Protein AF-A0A940ER29-F1 (afdb_monomer_lite)

pLDDT: mean 91.79, std 4.91, range [58.56, 97.62]

Foldseek 3Di:
DLVVLLVLLVVLLVVLLVCLVVVVVVSNVVSVVVSVVSLVVSVVVVVVDPDVVSVVVVVVSVVVSVVSVVVSVVSNVVVVVVVVVVVVVVVVVVVVVVVVVVD

Sequence (103 aa):
MLIKKFQRIRDLTEQIAEFVEALNIEGCQQLIEQRLVLLQEVQLELESTSDNQVKEQFHNLLVWLQKHDDSPYHKACELKAEYQEKVVKQKKTSFAIKQYNAF

Radius of gyration: 20.87 Å; chains: 1; bounding box: 41×20×68 Å

Structure (mmCIF, N/CA/C/O backbone):
data_AF-A0A940ER29-F1
#
_entry.id   AF-A0A940ER29-F1
#
loop_
_atom_site.group_PDB
_atom_site.id
_atom_site.type_symbol
_atom_site.label_atom_id
_atom_site.label_alt_id
_atom_site.label_comp_id
_atom_site.label_asym_id
_atom_site.label_entity_id
_atom_site.label_seq_id
_atom_site.pdbx_PDB_ins_code
_atom_site.Cartn_x
_atom_site.Cartn_y
_atom_site.Cartn_z
_atom_site.occupancy
_atom_site.B_iso_or_equiv
_atom_site.auth_seq_id
_atom_site.auth_comp_id
_atom_site.auth_asym_id
_atom_site.auth_atom_id
_atom_site.pdbx_PDB_model_num
ATOM 1 N N . MET A 1 1 ? -18.525 -1.454 12.328 1.00 76.06 1 MET A N 1
ATOM 2 C CA . MET A 1 1 ? -17.753 -2.572 12.934 1.00 76.06 1 MET A CA 1
ATOM 3 C C . MET A 1 1 ? -16.275 -2.349 12.628 1.00 76.06 1 MET A C 1
ATOM 5 O O . MET A 1 1 ? -15.806 -2.798 11.587 1.00 76.06 1 MET A O 1
ATOM 9 N N . LEU A 1 2 ? -15.559 -1.650 13.516 1.00 89.62 2 LEU A N 1
ATOM 10 C CA . LEU A 1 2 ? -14.134 -1.308 13.357 1.00 89.62 2 LEU A CA 1
ATOM 11 C C . LEU A 1 2 ? -13.244 -2.539 13.127 1.00 89.62 2 LEU A C 1
ATOM 13 O O . LEU A 1 2 ? -12.409 -2.540 12.231 1.00 89.62 2 LEU A O 1
ATOM 17 N N . ILE A 1 3 ? -13.519 -3.641 13.830 1.00 89.06 3 ILE A N 1
ATOM 18 C CA . ILE A 1 3 ? -12.776 -4.905 13.689 1.00 89.06 3 ILE A CA 1
ATOM 19 C C . ILE A 1 3 ? -12.780 -5.438 12.249 1.00 89.06 3 ILE A C 1
ATOM 21 O O . ILE A 1 3 ? -11.755 -5.896 11.751 1.00 89.06 3 ILE A O 1
ATOM 25 N N . LYS A 1 4 ? -13.914 -5.337 11.543 1.00 93.56 4 LYS A N 1
ATOM 26 C CA . LYS A 1 4 ? -13.997 -5.754 10.134 1.00 93.56 4 LYS A CA 1
ATOM 27 C C . LYS A 1 4 ? -13.147 -4.860 9.232 1.00 93.56 4 LYS A C 1
ATOM 29 O O . LYS A 1 4 ? -12.528 -5.364 8.301 1.00 93.56 4 LYS A O 1
ATOM 34 N N . LYS A 1 5 ? -13.089 -3.554 9.522 1.00 94.94 5 LYS A N 1
ATOM 35 C CA . LYS A 1 5 ? -12.222 -2.616 8.798 1.00 94.94 5 LYS A CA 1
ATOM 36 C C . LYS A 1 5 ? -10.746 -2.942 9.037 1.00 94.94 5 LYS A C 1
ATOM 38 O O . LYS A 1 5 ? -9.981 -2.956 8.082 1.00 94.94 5 LYS A O 1
ATOM 43 N N . PHE A 1 6 ? -10.362 -3.298 10.265 1.00 96.19 6 PHE A N 1
ATOM 44 C CA . PHE A 1 6 ? -8.988 -3.709 10.580 1.00 96.19 6 PHE A CA 1
ATOM 45 C C . PHE A 1 6 ? -8.575 -4.955 9.801 1.00 96.19 6 PHE A C 1
ATOM 47 O O . PHE A 1 6 ? -7.494 -4.975 9.218 1.00 96.19 6 PHE A O 1
ATOM 54 N N . GLN A 1 7 ? -9.443 -5.970 9.749 1.00 96.06 7 GLN A N 1
ATOM 55 C CA . GLN A 1 7 ? -9.164 -7.169 8.962 1.00 96.06 7 GLN A CA 1
ATOM 56 C C . GLN A 1 7 ? -9.028 -6.830 7.477 1.00 96.06 7 GLN A C 1
ATOM 58 O O . GLN A 1 7 ? -8.045 -7.210 6.856 1.00 96.06 7 GLN A O 1
ATOM 63 N N . ARG A 1 8 ? -9.939 -6.018 6.929 1.00 97.56 8 ARG A N 1
ATOM 64 C CA . ARG A 1 8 ? -9.858 -5.604 5.525 1.00 97.56 8 ARG A CA 1
ATOM 65 C C . ARG A 1 8 ? -8.563 -4.848 5.203 1.00 97.56 8 ARG A C 1
ATOM 67 O O . ARG A 1 8 ? -8.010 -5.041 4.127 1.00 97.56 8 ARG A O 1
ATOM 74 N N . ILE A 1 9 ? -8.065 -4.013 6.116 1.00 97.62 9 ILE A N 1
ATOM 75 C CA . ILE A 1 9 ? -6.771 -3.324 5.966 1.00 97.62 9 ILE A CA 1
ATOM 76 C C . ILE A 1 9 ? -5.606 -4.327 5.888 1.00 97.62 9 ILE A C 1
ATOM 78 O O . ILE A 1 9 ? -4.677 -4.118 5.104 1.00 97.62 9 ILE A O 1
ATOM 82 N N . ARG A 1 10 ? -5.656 -5.423 6.659 1.00 97.12 10 ARG A N 1
ATOM 83 C CA . ARG A 1 10 ? -4.661 -6.504 6.570 1.00 97.12 10 ARG A CA 1
ATOM 84 C C . ARG A 1 10 ? -4.742 -7.214 5.228 1.00 97.12 10 ARG A C 1
ATOM 86 O O . ARG A 1 10 ? -3.731 -7.280 4.540 1.00 97.12 10 ARG A O 1
ATOM 93 N N . ASP A 1 11 ? -5.944 -7.612 4.817 1.00 97.25 11 ASP A N 1
ATOM 94 C CA . ASP A 1 11 ? -6.158 -8.303 3.541 1.00 97.25 11 ASP A CA 1
ATOM 95 C C . ASP A 1 11 ? -5.654 -7.463 2.353 1.00 97.25 11 ASP A C 1
ATOM 97 O O . ASP A 1 11 ? -5.043 -7.986 1.426 1.00 97.25 11 ASP A O 1
ATOM 101 N N . LEU A 1 12 ? -5.892 -6.143 2.380 1.00 97.12 12 LEU A N 1
ATOM 102 C CA . LEU A 1 12 ? -5.383 -5.218 1.363 1.00 97.12 12 LEU A CA 1
ATOM 103 C C . LEU A 1 12 ? -3.852 -5.168 1.357 1.00 97.12 12 LEU A C 1
ATOM 105 O O . LEU A 1 12 ? -3.252 -5.133 0.291 1.00 97.12 12 LEU A O 1
ATOM 109 N N . THR A 1 13 ? -3.219 -5.171 2.529 1.00 96.19 13 THR A N 1
ATOM 110 C CA . THR A 1 13 ? -1.751 -5.149 2.651 1.00 96.19 13 THR A CA 1
ATOM 111 C C . THR A 1 13 ? -1.113 -6.414 2.090 1.00 96.19 13 THR A C 1
ATOM 113 O O . THR A 1 13 ? -0.128 -6.326 1.363 1.00 96.19 13 THR A O 1
ATOM 116 N N . GLU A 1 14 ? -1.702 -7.576 2.365 1.00 95.56 14 GLU A N 1
ATOM 117 C CA . GLU A 1 14 ? -1.242 -8.850 1.805 1.00 95.56 14 GLU A CA 1
ATOM 118 C C . GLU A 1 14 ? -1.397 -8.871 0.275 1.00 95.56 14 GLU A C 1
ATOM 120 O O . GLU A 1 14 ? -0.446 -9.186 -0.436 1.00 95.56 14 GLU A O 1
ATOM 125 N N . GLN A 1 15 ? -2.539 -8.413 -0.250 1.00 95.56 15 GLN A N 1
ATOM 126 C CA . GLN A 1 15 ? -2.768 -8.312 -1.701 1.00 95.56 15 GLN A CA 1
ATOM 127 C C . GLN A 1 15 ? -1.816 -7.326 -2.392 1.00 95.56 15 GLN A C 1
ATOM 129 O O . GLN A 1 15 ? -1.369 -7.577 -3.510 1.00 95.56 15 GLN A O 1
ATOM 134 N N . ILE A 1 16 ? -1.475 -6.208 -1.742 1.00 94.81 16 ILE A N 1
ATOM 135 C CA . ILE A 1 16 ? -0.475 -5.265 -2.264 1.00 94.81 16 ILE A CA 1
ATOM 136 C C . ILE A 1 16 ? 0.880 -5.965 -2.404 1.00 94.81 16 ILE A C 1
ATOM 138 O O . ILE A 1 16 ? 1.531 -5.807 -3.435 1.00 94.81 16 ILE A O 1
ATOM 142 N N . ALA A 1 17 ? 1.296 -6.757 -1.411 1.00 92.56 17 ALA A N 1
ATOM 143 C CA . ALA A 1 17 ? 2.549 -7.504 -1.484 1.00 92.56 17 ALA A CA 1
ATOM 144 C C . ALA A 1 17 ? 2.555 -8.488 -2.669 1.00 92.56 17 ALA A C 1
ATOM 146 O O . ALA A 1 17 ? 3.511 -8.509 -3.444 1.00 92.56 17 ALA A O 1
ATOM 147 N N . GLU A 1 18 ? 1.463 -9.230 -2.874 1.00 93.75 18 GLU A N 1
ATOM 148 C CA . GLU A 1 18 ? 1.307 -10.128 -4.028 1.00 93.75 18 GLU A CA 1
ATOM 149 C C . GLU A 1 18 ? 1.387 -9.379 -5.366 1.00 93.75 18 GLU A C 1
ATOM 151 O O . GLU A 1 18 ? 2.012 -9.845 -6.320 1.00 93.75 18 GLU A O 1
ATOM 156 N N . PHE A 1 19 ? 0.781 -8.194 -5.453 1.00 93.50 19 PHE A N 1
ATOM 157 C CA . PHE A 1 19 ? 0.776 -7.407 -6.684 1.00 93.50 19 PHE A CA 1
ATOM 158 C C . PHE A 1 19 ? 2.140 -6.786 -6.990 1.00 93.50 19 PHE A C 1
ATOM 160 O O . PHE A 1 19 ? 2.497 -6.670 -8.165 1.00 93.50 19 PHE A O 1
ATOM 167 N N . VAL A 1 20 ? 2.923 -6.433 -5.964 1.00 91.00 20 VAL A N 1
ATOM 168 C CA . VAL A 1 20 ? 4.316 -5.999 -6.138 1.00 91.00 20 VAL A CA 1
ATOM 169 C C . VAL A 1 20 ? 5.151 -7.131 -6.738 1.00 91.00 20 VAL A C 1
ATOM 171 O O . VAL A 1 20 ? 5.873 -6.891 -7.707 1.00 91.00 20 VAL A O 1
ATOM 174 N N . GLU A 1 21 ? 5.008 -8.360 -6.237 1.00 89.38 21 GLU A N 1
ATOM 175 C CA . GLU A 1 21 ? 5.687 -9.538 -6.800 1.00 89.38 21 GLU A CA 1
ATOM 176 C C . GLU A 1 21 ? 5.249 -9.819 -8.247 1.00 89.38 21 GLU A C 1
ATOM 178 O O . GLU A 1 21 ? 6.069 -10.137 -9.108 1.00 89.38 21 GLU A O 1
ATOM 183 N N . ALA A 1 22 ? 3.963 -9.624 -8.551 1.00 91.88 22 ALA A N 1
ATOM 184 C CA . ALA A 1 22 ? 3.414 -9.780 -9.896 1.00 91.88 22 ALA A CA 1
ATOM 185 C C . ALA A 1 22 ? 3.703 -8.596 -10.846 1.00 91.88 22 ALA A C 1
ATOM 187 O O . ALA A 1 22 ? 3.256 -8.618 -11.994 1.00 91.88 22 ALA A O 1
ATOM 188 N N . LEU A 1 23 ? 4.420 -7.557 -10.395 1.00 87.88 23 LEU A N 1
ATOM 189 C CA . LEU A 1 23 ? 4.670 -6.310 -11.139 1.00 87.88 23 LEU A CA 1
ATOM 190 C C . LEU A 1 23 ? 3.392 -5.575 -11.585 1.00 87.88 23 LEU A C 1
ATOM 192 O O . LEU A 1 23 ? 3.416 -4.787 -12.535 1.00 87.88 23 LEU A O 1
ATOM 196 N N . ASN A 1 24 ? 2.273 -5.798 -10.896 1.00 91.44 24 ASN A N 1
ATOM 197 C CA . ASN A 1 24 ? 0.999 -5.154 -11.188 1.00 91.44 24 ASN A CA 1
ATOM 198 C C . ASN A 1 24 ? 0.922 -3.767 -10.527 1.00 91.44 24 ASN A C 1
ATOM 200 O O . ASN A 1 24 ? 0.240 -3.571 -9.522 1.00 91.44 24 ASN A O 1
ATOM 204 N N . ILE A 1 25 ? 1.635 -2.795 -11.102 1.00 86.88 25 ILE A N 1
ATOM 205 C CA . ILE A 1 25 ? 1.767 -1.441 -10.534 1.00 86.88 25 ILE A CA 1
ATOM 206 C C . ILE A 1 25 ? 0.412 -0.729 -10.421 1.00 86.88 25 ILE A C 1
ATOM 208 O O . ILE A 1 25 ? 0.140 -0.091 -9.405 1.00 86.88 25 ILE A O 1
ATOM 212 N N . GLU A 1 26 ? -0.443 -0.843 -11.440 1.00 90.00 26 GLU A N 1
ATOM 213 C CA . GLU A 1 26 ? -1.761 -0.199 -11.441 1.00 90.00 26 GLU A CA 1
ATOM 214 C C . GLU A 1 26 ? -2.654 -0.773 -10.336 1.00 90.00 26 GLU A C 1
ATOM 216 O O . GLU A 1 26 ? -3.252 -0.022 -9.563 1.00 90.00 26 GLU A O 1
ATOM 221 N N . GLY A 1 27 ? -2.671 -2.101 -10.192 1.00 91.88 27 GLY A N 1
ATOM 222 C CA . GLY A 1 27 ? -3.377 -2.754 -9.098 1.00 91.88 27 GLY A CA 1
ATOM 223 C C . GLY A 1 27 ? -2.832 -2.345 -7.726 1.00 91.88 27 GLY A C 1
ATOM 224 O O . GLY A 1 27 ? -3.617 -2.053 -6.825 1.00 91.88 27 GLY A O 1
ATOM 225 N N . CYS A 1 28 ? -1.504 -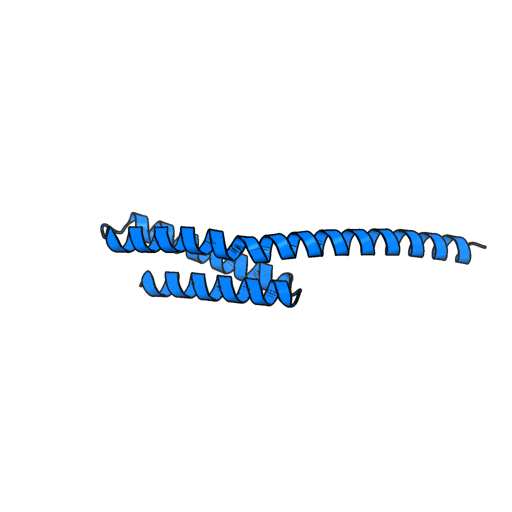2.265 -7.561 1.00 92.75 28 CYS A N 1
ATOM 226 C CA . CYS A 1 28 ? -0.894 -1.802 -6.312 1.00 92.75 28 CYS A CA 1
ATOM 227 C C . CYS A 1 28 ? -1.392 -0.407 -5.937 1.00 92.75 28 CYS A C 1
ATOM 229 O O . CYS A 1 28 ? -1.779 -0.181 -4.791 1.00 92.75 28 CYS A O 1
ATOM 231 N N . GLN A 1 29 ? -1.407 0.522 -6.896 1.00 92.25 29 GLN A N 1
ATOM 232 C CA . GLN A 1 29 ? -1.857 1.887 -6.651 1.00 92.25 29 GLN A CA 1
ATOM 233 C C . GLN A 1 29 ? -3.318 1.919 -6.185 1.00 92.25 29 GLN A C 1
ATOM 235 O O . GLN A 1 29 ? -3.616 2.528 -5.156 1.00 92.25 29 GLN A O 1
ATOM 240 N N . GLN A 1 30 ? -4.208 1.206 -6.880 1.00 95.75 30 GLN A N 1
ATOM 241 C CA . GLN A 1 30 ? -5.625 1.138 -6.513 1.00 95.75 30 GLN A CA 1
ATOM 242 C C . GLN A 1 30 ? -5.832 0.580 -5.097 1.00 95.75 30 GLN A C 1
ATOM 244 O O . GLN A 1 30 ? -6.637 1.112 -4.330 1.00 95.75 30 GLN A O 1
ATOM 249 N N . LEU A 1 31 ? -5.108 -0.480 -4.724 1.00 96.00 31 LEU A N 1
ATOM 250 C CA . LEU A 1 31 ? -5.233 -1.088 -3.398 1.00 96.00 31 LEU A CA 1
ATOM 251 C C . LEU A 1 31 ? -4.641 -0.207 -2.289 1.00 96.00 31 LEU A C 1
ATOM 253 O O . LEU A 1 31 ? -5.216 -0.136 -1.200 1.00 96.00 31 LEU A O 1
ATOM 257 N N . ILE A 1 32 ? -3.539 0.502 -2.556 1.00 94.50 32 ILE A N 1
ATOM 258 C CA . ILE A 1 32 ? -2.956 1.472 -1.616 1.00 94.50 32 ILE A CA 1
ATOM 259 C C . ILE A 1 32 ? -3.940 2.615 -1.353 1.00 94.50 32 ILE A C 1
ATOM 261 O O . ILE A 1 32 ? -4.177 2.955 -0.194 1.00 94.50 32 ILE A O 1
ATOM 265 N N . GLU A 1 33 ? -4.549 3.176 -2.399 1.00 96.25 33 GLU A N 1
ATOM 266 C CA . GLU A 1 33 ? -5.549 4.242 -2.270 1.00 96.25 33 GLU A CA 1
ATOM 267 C C . GLU A 1 33 ? -6.754 3.776 -1.440 1.00 96.25 33 GLU A C 1
ATOM 269 O O . GLU A 1 33 ? -7.146 4.449 -0.484 1.00 96.2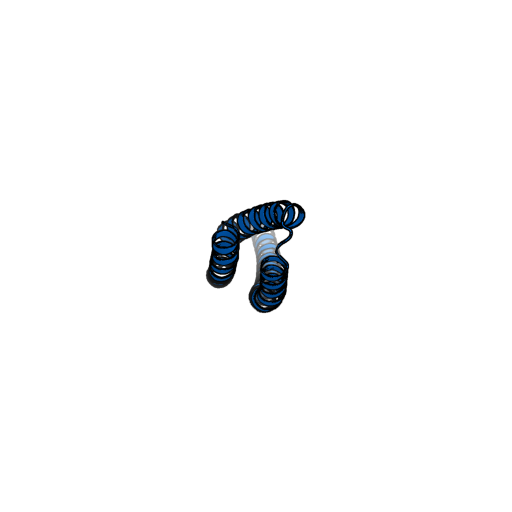5 33 GLU A O 1
ATOM 274 N N . GLN A 1 34 ? -7.280 2.578 -1.718 1.00 96.88 34 GLN A N 1
ATOM 275 C CA . GLN A 1 34 ? -8.358 1.980 -0.921 1.00 96.88 34 GLN A CA 1
ATOM 276 C C . GLN A 1 34 ? -7.965 1.802 0.551 1.00 96.88 34 GLN A C 1
ATOM 278 O O . GLN A 1 34 ? -8.753 2.109 1.449 1.00 96.88 34 GLN A O 1
ATOM 283 N N . ARG A 1 35 ? -6.742 1.325 0.818 1.00 96.94 35 ARG A N 1
ATOM 284 C CA . ARG A 1 35 ? -6.234 1.134 2.182 1.00 96.94 35 ARG A CA 1
ATOM 285 C C . ARG A 1 35 ? -6.110 2.464 2.928 1.00 96.94 35 ARG A C 1
ATOM 287 O O . ARG A 1 35 ? -6.461 2.522 4.104 1.00 96.94 35 ARG A O 1
ATOM 294 N N . LEU A 1 36 ? -5.646 3.522 2.259 1.00 95.94 36 LEU A N 1
ATOM 295 C CA . LEU A 1 36 ? -5.513 4.862 2.840 1.00 95.94 36 LEU A CA 1
ATOM 296 C C . LEU A 1 36 ? -6.869 5.465 3.211 1.00 95.94 36 LEU A C 1
ATOM 298 O O . LEU A 1 36 ? -7.019 5.964 4.325 1.00 95.94 36 LEU A O 1
ATOM 302 N N . VAL A 1 37 ? -7.862 5.363 2.323 1.00 96.69 37 VAL A N 1
ATOM 303 C CA . VAL A 1 37 ? -9.236 5.802 2.618 1.00 96.69 37 VAL A CA 1
ATOM 304 C C . VAL A 1 37 ? -9.777 5.057 3.838 1.00 96.69 37 VAL A C 1
ATOM 306 O O . VAL A 1 37 ? -10.277 5.673 4.777 1.00 96.69 37 VAL A O 1
ATOM 309 N N . LEU A 1 38 ? -9.602 3.734 3.885 1.00 96.38 38 LEU A N 1
ATOM 310 C CA . LEU A 1 38 ? -10.104 2.922 4.990 1.00 96.38 38 LEU A CA 1
ATOM 311 C C . LEU A 1 38 ? -9.414 3.241 6.328 1.00 96.38 38 LEU A C 1
ATOM 313 O O . LEU A 1 38 ? -10.065 3.226 7.373 1.00 96.38 38 LEU A O 1
ATOM 317 N N . LEU A 1 39 ? -8.116 3.562 6.309 1.00 96.06 39 LEU A N 1
ATOM 318 C CA . LEU A 1 39 ? -7.378 4.028 7.487 1.00 96.06 39 LEU A CA 1
ATOM 319 C C . LEU A 1 39 ? -7.897 5.380 7.994 1.00 96.06 39 LEU A C 1
ATOM 321 O O . LEU A 1 39 ? -8.057 5.545 9.202 1.00 96.06 39 LEU A O 1
ATOM 325 N N . GLN A 1 40 ? -8.198 6.318 7.093 1.00 95.06 40 GLN A N 1
ATOM 326 C CA . GLN A 1 40 ? -8.776 7.616 7.455 1.00 95.06 40 GLN A CA 1
ATOM 327 C C . GLN A 1 40 ? -10.166 7.460 8.079 1.00 95.06 40 GLN A C 1
ATOM 329 O O . GLN A 1 40 ? -10.444 8.045 9.123 1.00 95.06 40 GLN A O 1
ATOM 334 N N . GLU A 1 41 ? -11.024 6.624 7.490 1.00 94.94 41 GLU A N 1
ATOM 335 C CA . GLU A 1 41 ? -12.341 6.321 8.059 1.00 94.94 41 GLU A CA 1
ATOM 336 C C . GLU A 1 41 ? -12.234 5.713 9.462 1.00 94.94 41 GLU A C 1
ATOM 338 O O . GLU A 1 41 ? -12.959 6.104 10.375 1.00 94.94 41 GLU A O 1
ATOM 343 N N . VAL A 1 42 ? -11.313 4.762 9.642 1.00 95.19 42 VAL A N 1
ATOM 344 C CA . VAL A 1 42 ? -11.043 4.146 10.943 1.00 95.19 42 VAL A CA 1
ATOM 345 C C . VAL A 1 42 ? -10.578 5.185 11.960 1.00 95.19 42 VAL A C 1
ATOM 347 O O . VAL A 1 42 ? -11.044 5.162 13.096 1.00 95.19 42 VAL A O 1
ATOM 350 N N . GLN A 1 43 ? -9.679 6.090 11.570 1.00 91.94 43 GLN A N 1
ATOM 351 C CA . GLN A 1 43 ? -9.179 7.139 12.452 1.00 91.94 43 GLN A CA 1
ATOM 352 C C . GLN A 1 43 ? -10.316 8.046 12.942 1.00 91.94 43 GLN A C 1
ATOM 354 O O . GLN A 1 43 ? -10.435 8.266 14.145 1.00 91.94 43 GLN A O 1
ATOM 359 N N . LEU A 1 44 ? -11.194 8.492 12.039 1.00 92.69 44 LEU A N 1
ATOM 360 C CA . LEU A 1 44 ? -12.361 9.311 12.385 1.00 92.69 44 LEU A CA 1
ATOM 361 C C . LEU A 1 44 ? -13.329 8.570 13.323 1.00 92.69 44 LEU A C 1
ATOM 363 O O . LEU A 1 44 ? -13.808 9.126 14.310 1.00 92.69 44 LEU A O 1
ATOM 367 N N . GLU A 1 45 ? -13.598 7.289 13.060 1.00 92.81 45 GLU A N 1
ATOM 368 C CA . GLU A 1 45 ? -14.440 6.467 13.937 1.00 92.81 45 GLU A CA 1
ATOM 369 C C . GLU A 1 45 ? -13.811 6.270 15.331 1.00 92.81 45 GLU A C 1
ATOM 371 O O . GLU A 1 45 ? -14.526 6.259 16.338 1.0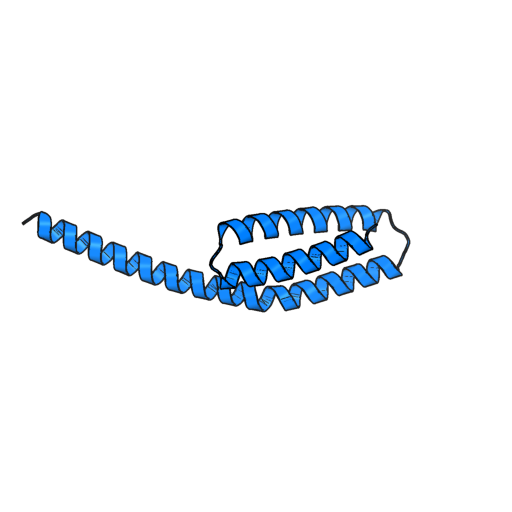0 92.81 45 GLU A O 1
ATOM 376 N N . LEU A 1 46 ? -12.481 6.162 15.420 1.00 91.94 46 LEU A N 1
ATOM 377 C CA . LEU A 1 46 ? -11.756 6.018 16.687 1.00 91.94 46 LEU A CA 1
ATOM 378 C C . LEU A 1 46 ? -11.780 7.280 17.551 1.00 91.94 46 LEU A C 1
ATOM 380 O O . LEU A 1 46 ? -11.803 7.159 18.778 1.00 91.94 46 LEU A O 1
ATOM 384 N N . GLU A 1 47 ? -11.799 8.469 16.944 1.00 89.75 47 GLU A N 1
ATOM 385 C CA . GLU A 1 47 ? -11.934 9.745 17.665 1.00 89.75 47 GLU A CA 1
ATOM 386 C C . GLU A 1 47 ? -13.255 9.812 18.441 1.00 89.75 47 GLU A C 1
ATOM 388 O O . GLU A 1 47 ? -13.297 10.306 19.567 1.00 89.75 47 GLU A O 1
ATOM 393 N N . SER A 1 48 ? -14.318 9.234 17.876 1.00 89.25 48 SER A N 1
ATOM 394 C CA . SER A 1 48 ? -15.640 9.155 18.510 1.00 89.25 48 SER A CA 1
ATOM 395 C C . SER A 1 48 ? -15.783 8.023 19.541 1.00 89.25 48 SER A C 1
ATOM 397 O O . SER A 1 48 ? -16.781 7.951 20.257 1.00 89.25 48 SER A O 1
ATOM 399 N N . THR A 1 49 ? -14.795 7.130 19.633 1.00 88.25 49 THR A N 1
ATOM 400 C CA . THR A 1 49 ? -14.830 5.927 20.471 1.00 88.25 49 THR A CA 1
ATOM 401 C C . THR A 1 49 ? -14.126 6.156 21.813 1.00 88.25 49 THR A C 1
ATOM 403 O O . THR A 1 49 ? -12.994 6.641 21.880 1.00 88.25 49 THR A O 1
ATOM 406 N N . SER A 1 50 ? -14.770 5.756 22.913 1.00 89.88 50 SER A N 1
ATOM 407 C CA . SER A 1 50 ? -14.177 5.754 24.263 1.00 89.88 50 SER A CA 1
ATOM 408 C C . SER A 1 50 ? -13.527 4.418 24.644 1.00 89.88 50 SER A C 1
ATOM 410 O O . SER A 1 50 ? -12.923 4.310 25.707 1.00 89.88 50 SER A O 1
ATOM 412 N N . ASP A 1 51 ? -13.655 3.397 23.796 1.00 91.81 51 ASP A N 1
ATOM 413 C CA . ASP A 1 51 ? -13.095 2.066 24.016 1.00 91.81 51 ASP A CA 1
ATOM 414 C C . ASP A 1 51 ? -11.573 2.056 23.788 1.00 91.81 51 ASP A C 1
ATOM 416 O O . ASP A 1 51 ? -11.074 2.111 22.659 1.00 91.81 51 ASP A O 1
ATOM 420 N N . ASN A 1 52 ? -10.826 1.983 24.890 1.00 91.12 52 ASN A N 1
ATOM 421 C CA . ASN A 1 52 ? -9.366 1.938 24.873 1.00 91.12 52 ASN A CA 1
ATOM 422 C C . ASN A 1 52 ? -8.816 0.641 24.265 1.00 91.12 52 ASN A C 1
ATOM 424 O O . ASN A 1 52 ? -7.743 0.672 23.665 1.00 91.12 52 ASN A O 1
ATOM 428 N N . GLN A 1 53 ? -9.544 -0.476 24.357 1.00 93.06 53 GLN A N 1
ATOM 429 C CA . GLN A 1 53 ? -9.107 -1.749 23.787 1.00 93.06 53 GLN A CA 1
ATOM 430 C C . GLN A 1 53 ? -9.097 -1.677 22.257 1.00 93.06 53 GLN A C 1
ATOM 432 O O . GLN A 1 53 ? -8.166 -2.150 21.606 1.00 93.06 53 GLN A O 1
ATOM 437 N N . VAL A 1 54 ? -10.106 -1.038 21.666 1.00 92.25 54 VAL A N 1
ATOM 438 C CA . VAL A 1 54 ? -10.184 -0.861 20.209 1.00 92.25 54 VAL A CA 1
ATOM 439 C C . VAL A 1 54 ? -9.080 0.079 19.705 1.00 92.25 54 VAL A C 1
ATOM 441 O O . VAL A 1 54 ? -8.494 -0.171 18.649 1.00 92.25 54 VAL A O 1
ATOM 444 N N . LYS A 1 55 ? -8.727 1.115 20.478 1.00 91.94 55 LYS A N 1
ATOM 445 C CA . LYS A 1 55 ? -7.586 2.002 20.175 1.00 91.94 55 LYS A CA 1
ATOM 446 C C . LYS A 1 55 ? -6.251 1.260 20.223 1.00 91.94 55 LYS A C 1
ATOM 448 O O . LYS A 1 55 ? -5.423 1.437 19.332 1.00 91.94 55 LYS A O 1
ATOM 453 N N . GLU A 1 56 ? -6.058 0.394 21.215 1.00 94.00 56 GLU A N 1
ATOM 454 C CA . GLU A 1 56 ? -4.866 -0.454 21.315 1.00 94.00 56 GLU A CA 1
ATOM 455 C C . GLU A 1 56 ? -4.767 -1.432 20.135 1.00 94.00 56 GLU A C 1
ATOM 457 O O . GLU A 1 56 ? -3.707 -1.585 19.528 1.00 94.00 56 GLU A O 1
ATOM 462 N N . GLN A 1 57 ? -5.881 -2.049 19.736 1.00 93.94 57 GLN A N 1
ATOM 463 C CA . GLN A 1 57 ? -5.917 -2.914 18.555 1.00 93.94 57 GLN A CA 1
ATOM 464 C C . GLN A 1 57 ? -5.564 -2.166 17.267 1.00 93.94 57 GLN A C 1
ATOM 466 O O . GLN A 1 57 ? -4.846 -2.711 16.427 1.00 93.94 57 GLN A O 1
ATOM 471 N N . PHE A 1 58 ? -6.023 -0.922 17.117 1.00 94.88 58 PHE A N 1
ATOM 472 C CA . PHE A 1 58 ? -5.632 -0.085 15.989 1.00 94.88 58 PHE A CA 1
ATOM 473 C C . PHE A 1 58 ? -4.139 0.252 16.015 1.00 94.88 58 PHE A C 1
ATOM 475 O O . PHE A 1 58 ? -3.470 0.145 14.991 1.00 94.88 58 PHE A O 1
ATOM 482 N N . HIS A 1 59 ? -3.580 0.576 17.182 1.00 94.56 59 HIS A N 1
ATOM 483 C CA . HIS A 1 59 ? -2.140 0.786 17.316 1.00 94.56 59 HIS A CA 1
ATOM 484 C C . HIS A 1 59 ? -1.342 -0.463 16.903 1.00 94.56 59 HIS A C 1
ATOM 486 O O . HIS A 1 59 ? -0.413 -0.372 16.101 1.00 94.56 59 HIS A O 1
ATOM 492 N N . ASN A 1 60 ? -1.761 -1.644 17.364 1.00 95.69 60 ASN A N 1
ATOM 493 C CA . ASN A 1 60 ? -1.154 -2.916 16.971 1.00 95.69 60 ASN A CA 1
ATOM 494 C C . ASN A 1 60 ? -1.263 -3.175 15.461 1.00 95.69 60 ASN A C 1
ATOM 496 O O . ASN A 1 60 ? -0.337 -3.725 14.864 1.00 95.69 60 ASN A O 1
ATOM 500 N N . LEU A 1 61 ? -2.367 -2.765 14.826 1.00 96.06 61 LEU A N 1
ATOM 501 C CA . LEU A 1 61 ? -2.511 -2.814 13.373 1.00 96.06 61 LEU A CA 1
ATOM 502 C C . LEU A 1 61 ? -1.486 -1.908 12.679 1.00 96.06 61 LEU A C 1
ATOM 504 O O . LEU A 1 61 ? -0.839 -2.370 11.747 1.00 96.06 61 LEU A O 1
ATOM 508 N N . LEU A 1 62 ? -1.292 -0.666 13.133 1.00 95.31 62 LEU A N 1
ATOM 509 C CA . LEU A 1 62 ? -0.306 0.251 12.544 1.00 95.31 62 LEU A CA 1
ATOM 510 C C . LEU A 1 62 ? 1.126 -0.295 12.645 1.00 95.31 62 LEU A C 1
ATOM 512 O O . LEU A 1 62 ? 1.864 -0.274 11.662 1.00 95.31 62 LEU A O 1
ATOM 516 N N . VAL A 1 63 ? 1.498 -0.850 13.802 1.00 96.06 63 VAL A N 1
ATOM 517 C CA . VAL A 1 63 ? 2.806 -1.503 13.992 1.00 96.06 63 VAL A CA 1
ATOM 518 C C . VAL A 1 63 ? 2.963 -2.708 13.062 1.00 96.06 63 VAL A C 1
ATOM 520 O O . VAL A 1 63 ? 4.040 -2.938 12.511 1.00 96.06 63 VAL A O 1
ATOM 523 N N . TRP A 1 64 ? 1.898 -3.491 12.879 1.00 96.19 64 TRP A N 1
ATOM 524 C CA . TRP A 1 64 ? 1.899 -4.622 11.954 1.00 96.19 64 TRP A CA 1
ATOM 525 C C . TRP A 1 64 ? 2.064 -4.164 10.499 1.00 96.19 64 TRP A C 1
ATOM 527 O O . TRP A 1 64 ? 2.888 -4.739 9.789 1.00 96.19 64 TRP A O 1
ATOM 537 N N . LEU A 1 65 ? 1.350 -3.111 10.082 1.00 95.94 65 LEU A N 1
ATOM 538 C CA . LEU A 1 65 ? 1.432 -2.542 8.733 1.00 95.94 65 LEU A CA 1
ATOM 539 C C . LEU A 1 65 ? 2.842 -2.073 8.404 1.00 95.94 65 LEU A C 1
ATOM 541 O O . LEU A 1 65 ? 3.368 -2.440 7.362 1.00 95.94 65 LEU A O 1
ATOM 545 N N . GLN A 1 66 ? 3.477 -1.336 9.317 1.00 92.62 66 GLN A N 1
ATOM 546 C CA . GLN A 1 66 ? 4.834 -0.837 9.108 1.00 92.62 66 GLN A CA 1
ATOM 547 C C . GLN A 1 66 ? 5.815 -1.977 8.799 1.00 92.62 66 GLN A C 1
ATOM 549 O O . GLN A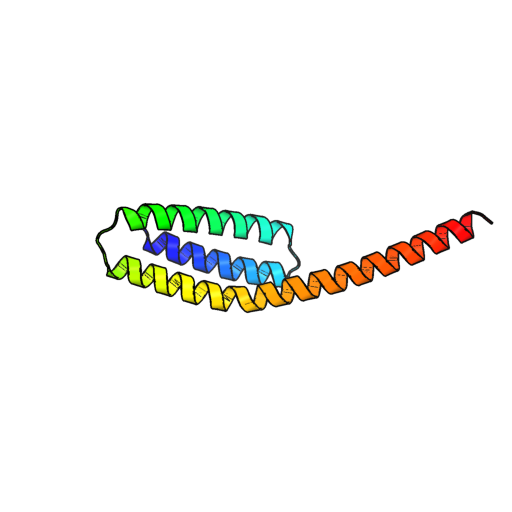 1 66 ? 6.597 -1.881 7.863 1.00 92.62 66 GLN A O 1
ATOM 554 N N . LYS A 1 67 ? 5.715 -3.097 9.526 1.00 92.81 67 LYS A N 1
ATOM 555 C CA . LYS A 1 67 ? 6.559 -4.276 9.281 1.00 92.81 67 LYS A CA 1
ATOM 556 C C . LYS A 1 67 ? 6.263 -4.968 7.949 1.00 92.81 67 LYS A C 1
ATOM 558 O O . LYS A 1 67 ? 7.176 -5.518 7.344 1.00 92.81 67 LYS A O 1
ATOM 563 N N . HIS A 1 68 ? 5.000 -4.999 7.524 1.00 92.19 68 HIS A N 1
ATOM 564 C CA . HIS A 1 68 ? 4.596 -5.705 6.303 1.00 92.19 68 HIS A CA 1
ATOM 565 C C . HIS A 1 68 ? 4.786 -4.863 5.043 1.00 92.19 68 HIS A C 1
ATOM 567 O O . HIS A 1 68 ? 4.950 -5.434 3.971 1.00 92.19 68 HIS A O 1
ATOM 573 N N . ASP A 1 69 ? 4.834 -3.537 5.168 1.00 91.75 69 ASP A N 1
ATOM 574 C CA . ASP A 1 69 ? 5.127 -2.629 4.060 1.00 91.75 69 ASP A CA 1
ATOM 575 C C . ASP A 1 69 ? 6.629 -2.567 3.732 1.00 91.75 69 ASP A C 1
ATOM 577 O O . ASP A 1 69 ? 6.981 -2.297 2.584 1.00 91.75 69 ASP A O 1
ATOM 581 N N . ASP A 1 70 ? 7.518 -2.864 4.690 1.00 90.94 70 ASP A N 1
ATOM 582 C CA . ASP A 1 70 ? 8.974 -2.753 4.509 1.00 90.94 70 ASP A CA 1
ATOM 583 C C . ASP A 1 70 ? 9.502 -3.600 3.337 1.00 90.94 70 ASP A C 1
ATOM 585 O O . ASP A 1 70 ? 10.261 -3.104 2.498 1.00 90.94 70 ASP A O 1
ATOM 589 N N . SER A 1 71 ? 9.096 -4.873 3.253 1.00 88.38 71 SER A N 1
ATOM 590 C CA . SER A 1 71 ? 9.574 -5.792 2.208 1.00 88.38 71 SER A CA 1
ATOM 591 C C . SER A 1 71 ? 9.048 -5.420 0.807 1.00 88.38 71 SER A C 1
ATOM 593 O O . SER A 1 71 ? 9.869 -5.181 -0.086 1.00 88.38 71 SER A O 1
ATOM 595 N N . PRO A 1 72 ? 7.723 -5.255 0.590 1.00 88.31 72 PRO A N 1
ATOM 596 C CA . PRO A 1 72 ? 7.187 -4.780 -0.687 1.00 88.31 72 PRO A CA 1
ATOM 597 C C . PRO A 1 72 ? 7.744 -3.415 -1.106 1.00 88.31 72 PRO A C 1
ATOM 599 O O . PRO A 1 72 ? 7.989 -3.189 -2.290 1.00 88.31 72 PRO A O 1
ATOM 602 N N . TYR A 1 73 ? 7.993 -2.507 -0.156 1.00 89.12 73 TYR A N 1
ATOM 603 C CA . TYR A 1 73 ? 8.616 -1.216 -0.443 1.00 89.12 73 TYR A CA 1
ATOM 604 C C . TYR A 1 73 ? 10.039 -1.372 -0.990 1.00 89.12 73 TYR A C 1
ATOM 606 O O . TYR A 1 73 ? 10.376 -0.763 -2.012 1.00 89.12 73 TYR A O 1
ATOM 614 N N . HIS A 1 74 ? 10.865 -2.206 -0.350 1.00 90.44 74 HIS A N 1
ATOM 615 C CA . HIS A 1 74 ? 12.213 -2.499 -0.840 1.00 90.44 74 HIS A CA 1
ATOM 616 C C . HIS A 1 74 ? 12.166 -3.083 -2.251 1.00 90.44 74 HIS A C 1
ATOM 618 O O . HIS A 1 74 ? 12.848 -2.589 -3.152 1.00 90.44 74 HIS A O 1
ATOM 624 N N . LYS A 1 75 ? 11.279 -4.057 -2.470 1.00 89.44 75 LYS A N 1
ATOM 625 C CA . LYS A 1 75 ? 11.098 -4.686 -3.777 1.00 89.44 75 LYS A CA 1
ATOM 626 C C . LYS A 1 75 ? 10.679 -3.680 -4.849 1.00 89.44 75 LYS A C 1
ATOM 628 O O . LYS A 1 75 ? 11.257 -3.648 -5.933 1.00 89.44 75 LYS A O 1
ATOM 633 N N . ALA A 1 76 ? 9.726 -2.802 -4.546 1.00 88.00 76 ALA A N 1
ATOM 634 C CA . ALA A 1 76 ? 9.304 -1.745 -5.461 1.00 88.00 76 ALA A CA 1
ATOM 635 C C . ALA A 1 76 ? 10.458 -0.785 -5.816 1.00 88.00 76 ALA A C 1
ATOM 637 O O . ALA A 1 76 ? 10.568 -0.339 -6.963 1.00 88.00 76 ALA A O 1
ATOM 638 N N . CYS A 1 77 ? 11.346 -0.488 -4.862 1.00 90.06 77 CYS A N 1
ATOM 639 C CA . CYS A 1 77 ? 12.532 0.337 -5.102 1.00 90.06 77 CYS A CA 1
ATOM 640 C C . CYS A 1 77 ? 13.546 -0.355 -6.026 1.00 90.06 77 CYS A C 1
ATOM 642 O O . CYS A 1 77 ? 14.055 0.286 -6.949 1.00 90.06 77 CYS A O 1
ATOM 644 N N . GLU A 1 78 ? 13.799 -1.649 -5.825 1.00 91.00 78 GLU A N 1
ATOM 645 C CA . GLU A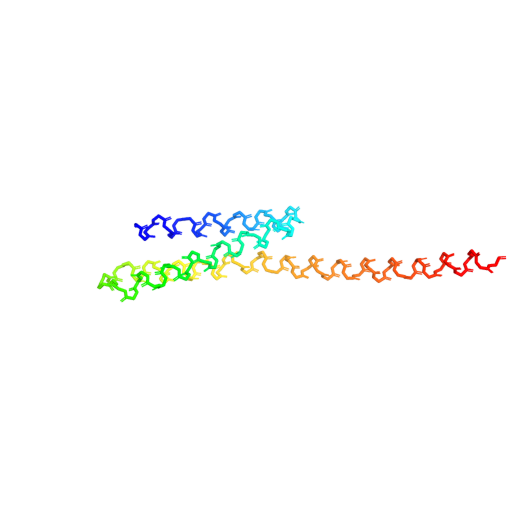 1 78 ? 14.650 -2.459 -6.709 1.00 91.00 78 GLU A CA 1
ATOM 646 C C . GLU A 1 78 ? 14.104 -2.475 -8.142 1.00 91.00 78 GLU A C 1
ATOM 648 O O . GLU A 1 78 ? 14.815 -2.140 -9.091 1.00 91.00 78 GLU A O 1
ATOM 653 N N . LEU A 1 79 ? 12.809 -2.758 -8.300 1.00 88.69 79 LEU A N 1
ATOM 654 C CA . LEU A 1 79 ? 12.141 -2.797 -9.603 1.00 88.69 79 LEU A CA 1
ATOM 655 C C . LEU A 1 79 ? 12.218 -1.456 -10.337 1.00 88.69 79 LEU A C 1
ATOM 657 O O . LEU A 1 79 ? 12.437 -1.407 -11.551 1.00 88.69 79 LEU A O 1
ATOM 661 N N . LYS A 1 80 ? 12.084 -0.346 -9.603 1.00 88.50 80 LYS A N 1
ATOM 662 C CA . LYS A 1 80 ? 12.259 0.999 -10.156 1.00 88.50 80 LYS A CA 1
ATOM 663 C C . LYS A 1 80 ? 13.680 1.210 -10.678 1.00 88.50 80 LYS A C 1
ATOM 665 O O . LYS A 1 80 ? 13.837 1.768 -11.766 1.00 88.50 80 LYS A O 1
ATOM 670 N N . ALA A 1 81 ? 14.698 0.777 -9.935 1.00 90.12 81 ALA A N 1
ATOM 671 C CA . ALA A 1 81 ? 16.092 0.891 -10.356 1.00 90.12 81 ALA A CA 1
ATOM 672 C C . ALA A 1 81 ? 16.369 0.061 -11.623 1.00 90.12 81 ALA A C 1
ATOM 674 O O . ALA A 1 81 ? 16.917 0.584 -12.597 1.00 90.12 81 ALA A O 1
ATOM 675 N N . GLU A 1 82 ? 15.899 -1.190 -11.667 1.00 90.19 82 GLU A N 1
ATOM 676 C CA . GLU A 1 82 ? 16.022 -2.053 -12.850 1.00 90.19 82 GLU A CA 1
ATOM 677 C C . GLU A 1 82 ? 15.333 -1.455 -14.083 1.00 90.19 82 GLU A C 1
ATOM 679 O O . GLU A 1 82 ? 15.870 -1.478 -15.198 1.00 90.19 82 GLU A O 1
ATOM 684 N N . TYR A 1 83 ? 14.131 -0.901 -13.903 1.00 89.31 83 TYR A N 1
ATOM 685 C CA . TYR A 1 83 ? 13.393 -0.269 -14.990 1.00 89.31 83 TYR A CA 1
ATOM 686 C C . TYR A 1 83 ? 14.126 0.963 -15.531 1.00 89.31 83 TYR A C 1
ATOM 688 O O . TYR A 1 83 ? 14.240 1.136 -16.747 1.00 89.31 83 TYR A O 1
ATOM 696 N N . GLN A 1 84 ? 14.687 1.799 -14.653 1.00 90.12 84 GLN A N 1
ATOM 697 C CA . GLN A 1 84 ? 15.483 2.958 -15.062 1.00 90.12 84 GLN A CA 1
ATOM 698 C C . GLN A 1 84 ? 16.704 2.549 -15.894 1.00 90.12 84 GLN A C 1
ATOM 700 O O . GLN A 1 84 ? 16.974 3.167 -16.928 1.00 90.12 84 GLN A O 1
ATOM 705 N N . GLU A 1 85 ? 17.400 1.477 -15.511 1.00 91.19 85 GLU A N 1
ATOM 706 C CA . GLU A 1 85 ? 18.528 0.955 -16.285 1.00 91.19 85 GLU A CA 1
ATOM 707 C C . GLU A 1 85 ? 18.091 0.485 -17.685 1.00 91.19 85 GLU A C 1
ATOM 709 O O . GLU A 1 85 ? 18.725 0.823 -18.694 1.00 91.19 85 GLU A O 1
ATOM 714 N N . LYS A 1 86 ? 16.966 -0.240 -17.772 1.00 91.06 86 LYS A N 1
ATOM 715 C CA . LYS A 1 86 ? 16.380 -0.688 -19.048 1.00 91.06 86 LYS A CA 1
ATOM 716 C C . LYS A 1 86 ? 16.022 0.493 -19.954 1.00 91.06 86 LYS A C 1
ATOM 718 O O . LYS A 1 86 ? 16.358 0.472 -21.139 1.00 91.06 86 LYS A O 1
ATOM 723 N N . VAL A 1 87 ? 15.420 1.551 -19.410 1.00 91.44 87 VAL A N 1
ATOM 724 C CA . VAL A 1 87 ? 15.076 2.769 -20.167 1.00 91.44 87 VAL A CA 1
ATOM 725 C C . VAL A 1 87 ? 16.327 3.464 -20.709 1.00 91.44 87 VAL A C 1
ATOM 727 O O . VAL A 1 87 ? 16.345 3.898 -21.863 1.00 91.44 87 VAL A O 1
ATOM 730 N N . VAL A 1 88 ? 17.401 3.557 -19.918 1.00 91.00 88 VAL A N 1
ATOM 731 C CA . VAL A 1 88 ? 18.673 4.135 -20.383 1.00 91.00 88 VAL A CA 1
ATOM 732 C C . VAL A 1 88 ? 19.242 3.331 -21.554 1.0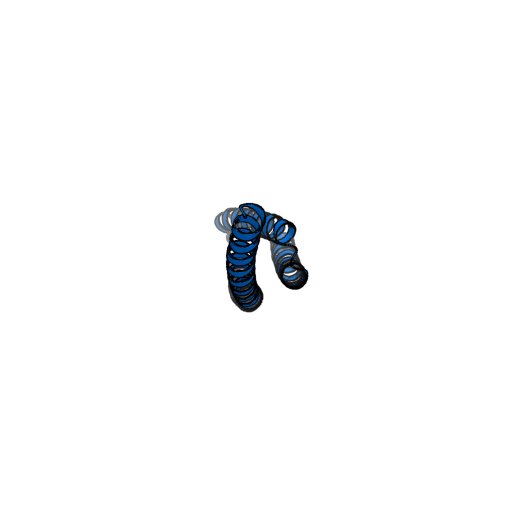0 91.00 88 VAL A C 1
ATOM 734 O O . VAL A 1 88 ? 19.651 3.925 -22.557 1.00 91.00 88 VAL A O 1
ATOM 737 N N . LYS A 1 89 ? 19.227 1.993 -21.471 1.00 91.12 89 LYS A N 1
ATOM 738 C CA . LYS A 1 89 ? 19.653 1.115 -22.575 1.00 91.12 89 LYS A CA 1
ATOM 739 C C . LYS A 1 89 ? 18.799 1.341 -23.826 1.00 91.12 89 LYS A C 1
ATOM 741 O O . LYS A 1 89 ? 19.354 1.606 -24.888 1.00 91.12 89 LYS A O 1
ATOM 746 N N . GLN A 1 90 ? 17.472 1.352 -23.696 1.00 90.88 90 GLN A N 1
ATOM 747 C CA . GLN A 1 90 ? 16.555 1.597 -24.818 1.00 90.88 90 GLN A CA 1
ATOM 748 C C . GLN A 1 90 ? 16.779 2.955 -25.495 1.00 90.88 90 GLN A C 1
ATOM 750 O O . GLN A 1 90 ? 16.744 3.038 -26.725 1.00 90.88 90 GLN A O 1
ATOM 755 N N . LYS A 1 91 ? 17.050 4.020 -24.727 1.00 91.06 91 LYS A N 1
ATOM 756 C CA . LYS A 1 91 ? 17.378 5.342 -25.286 1.00 91.06 91 LYS A CA 1
ATOM 757 C C . LYS A 1 91 ? 18.657 5.301 -26.122 1.00 91.06 91 LYS A C 1
ATOM 759 O O . LYS A 1 91 ? 18.664 5.836 -27.230 1.00 91.06 91 LYS A O 1
ATOM 764 N N . LYS A 1 92 ? 19.711 4.638 -25.628 1.00 91.69 92 LYS A N 1
ATOM 765 C CA . LYS A 1 92 ? 20.976 4.468 -26.366 1.00 91.69 92 LYS A CA 1
ATOM 766 C C . LYS A 1 92 ? 20.774 3.668 -27.653 1.00 91.69 92 LYS A C 1
ATOM 768 O O . LYS A 1 92 ? 21.225 4.101 -28.708 1.00 91.69 92 LYS A O 1
ATOM 773 N N . THR A 1 93 ? 20.044 2.556 -27.587 1.00 90.38 93 THR A N 1
ATOM 774 C CA . THR A 1 93 ? 19.709 1.742 -28.765 1.00 90.38 93 THR A CA 1
ATOM 775 C C . THR A 1 93 ? 18.897 2.537 -29.785 1.00 90.38 93 THR A C 1
ATOM 777 O O . THR A 1 93 ? 19.234 2.546 -30.963 1.00 90.38 93 THR A O 1
ATOM 780 N N . SER A 1 94 ? 17.870 3.266 -29.342 1.00 90.31 94 SER A N 1
ATOM 781 C CA . SER A 1 94 ? 17.040 4.094 -30.228 1.00 90.31 94 SER A CA 1
ATOM 782 C C . SER A 1 94 ? 17.851 5.197 -30.907 1.00 90.31 94 SER A C 1
ATOM 784 O O . SER A 1 94 ? 17.640 5.488 -32.081 1.00 90.31 94 SER A O 1
ATOM 786 N N . PHE A 1 95 ? 18.795 5.805 -30.184 1.00 91.56 95 PHE A N 1
ATOM 787 C CA . PHE A 1 95 ? 19.720 6.780 -30.752 1.00 91.56 95 PHE A CA 1
ATOM 788 C C . PHE A 1 95 ? 20.624 6.148 -31.821 1.00 91.56 95 PHE A C 1
ATOM 790 O O . PHE A 1 95 ? 20.728 6.694 -32.916 1.00 91.56 95 PHE A O 1
ATOM 797 N N . ALA A 1 96 ? 21.208 4.979 -31.545 1.00 89.50 96 ALA A N 1
ATOM 798 C CA . ALA A 1 96 ? 22.047 4.259 -32.503 1.00 89.50 96 ALA A CA 1
ATOM 799 C C . ALA A 1 96 ? 21.277 3.861 -33.777 1.00 89.50 96 ALA A C 1
ATOM 801 O O . ALA A 1 96 ? 21.775 4.072 -34.878 1.00 89.50 96 ALA A O 1
ATOM 802 N N . ILE A 1 97 ? 20.038 3.367 -33.641 1.00 91.56 97 ILE A N 1
ATOM 803 C CA . ILE A 1 97 ? 19.160 3.049 -34.782 1.00 91.56 97 ILE A CA 1
ATOM 804 C C . ILE A 1 97 ? 18.882 4.301 -35.622 1.00 91.56 97 ILE A C 1
ATOM 806 O O . ILE A 1 97 ? 18.963 4.251 -36.846 1.00 91.56 97 ILE A O 1
ATOM 810 N N . LYS A 1 98 ? 18.583 5.440 -34.981 1.00 90.38 98 LYS A N 1
ATOM 811 C CA . LYS A 1 98 ? 18.371 6.709 -35.693 1.00 90.38 98 LYS A CA 1
ATOM 812 C C . LYS A 1 98 ? 19.613 7.164 -36.452 1.00 90.38 98 LYS A C 1
ATOM 814 O O . LYS A 1 98 ? 19.467 7.650 -37.564 1.00 90.38 98 LYS A O 1
ATOM 819 N N . GLN A 1 99 ? 20.801 7.021 -35.862 1.00 88.50 99 GLN A N 1
ATOM 820 C CA . GLN A 1 99 ? 22.048 7.345 -36.555 1.00 88.50 99 GLN A CA 1
ATOM 821 C C . GLN A 1 99 ? 22.276 6.422 -37.749 1.00 88.50 99 GLN A C 1
ATOM 823 O O . GLN A 1 99 ? 22.580 6.918 -38.822 1.00 88.50 99 GLN A O 1
ATOM 828 N N . TYR A 1 100 ? 22.076 5.112 -37.587 1.00 86.69 100 TYR A N 1
ATOM 829 C CA . TYR A 1 100 ? 22.242 4.145 -38.672 1.00 86.69 100 TYR A CA 1
ATOM 830 C C . TYR A 1 100 ? 21.292 4.408 -39.848 1.00 86.69 100 TYR A C 1
ATOM 832 O O . TYR A 1 100 ? 21.736 4.423 -40.983 1.00 86.69 100 TYR A O 1
ATOM 840 N N . ASN A 1 101 ? 20.013 4.690 -39.579 1.00 82.38 101 ASN A N 1
ATOM 841 C CA . ASN A 1 101 ? 19.015 4.975 -40.620 1.00 82.38 101 ASN A CA 1
ATOM 842 C C . ASN A 1 101 ? 19.181 6.351 -41.298 1.00 82.38 101 ASN A C 1
ATOM 844 O O . ASN A 1 101 ? 18.446 6.650 -42.236 1.00 82.38 101 ASN A O 1
ATOM 848 N N . ALA A 1 102 ? 20.054 7.220 -40.779 1.00 78.19 102 ALA A N 1
ATOM 849 C CA . ALA A 1 102 ? 20.345 8.531 -41.360 1.00 78.19 102 ALA A CA 1
ATOM 850 C C . ALA A 1 102 ? 21.537 8.510 -42.339 1.00 78.19 102 ALA A C 1
ATOM 852 O O . ALA A 1 102 ? 21.779 9.522 -42.998 1.00 78.19 102 ALA A O 1
ATOM 853 N N . PHE A 1 103 ? 22.266 7.390 -42.410 1.00 58.56 103 PHE A N 1
ATOM 854 C CA . PHE A 1 103 ? 23.277 7.090 -43.428 1.00 58.56 103 PHE A CA 1
ATOM 855 C C . PHE A 1 103 ? 22.678 6.201 -44.521 1.00 58.56 103 PHE A C 1
ATOM 857 O O . PHE A 1 103 ? 23.154 6.323 -45.671 1.00 58.56 103 PHE A O 1
#

Secondary structure (DSSP, 8-state):
-HHHHHHHHHHHHHHHHHHHHTT-HHHHHHHHHHHHHHHHHHHHHHHT---HHHHHHHHHHHHHHHHHHHHHHHHHHHHHHHHHHHHHHHHHHHHHHHHHTT-